Protein AF-A0A0G4HZR6-F1 (afdb_monomer)

Organism: NCBI:txid1169474

Structure (mmCIF, N/CA/C/O backbone):
data_AF-A0A0G4HZR6-F1
#
_entry.id   AF-A0A0G4HZR6-F1
#
loop_
_atom_site.group_PDB
_atom_site.id
_atom_site.type_symbol
_atom_site.label_atom_id
_atom_site.label_alt_id
_atom_site.label_comp_id
_atom_site.label_asym_id
_atom_site.label_entity_id
_atom_site.label_seq_id
_atom_site.pdbx_PDB_ins_code
_atom_site.Cartn_x
_atom_site.Cartn_y
_atom_site.Cartn_z
_atom_site.occupancy
_atom_site.B_iso_or_equiv
_atom_site.auth_seq_id
_atom_site.auth_comp_id
_atom_site.auth_asym_id
_atom_site.auth_atom_id
_atom_site.pdbx_PDB_model_num
ATOM 1 N N . MET A 1 1 ? 25.855 -0.197 -3.573 1.00 63.66 1 MET A N 1
ATOM 2 C CA . MET A 1 1 ? 25.425 -0.123 -5.000 1.00 63.66 1 MET A CA 1
ATOM 3 C C . MET A 1 1 ? 24.180 -0.995 -5.159 1.00 63.66 1 MET A C 1
ATOM 5 O O . MET A 1 1 ? 24.052 -1.930 -4.384 1.00 63.66 1 MET A O 1
ATOM 9 N N . PHE A 1 2 ? 23.240 -0.723 -6.074 1.00 72.62 2 PHE A N 1
ATOM 10 C CA . PHE A 1 2 ? 21.997 -1.525 -6.193 1.00 72.62 2 PHE A CA 1
ATOM 11 C C . PHE A 1 2 ? 22.250 -3.040 -6.366 1.00 72.62 2 PHE A C 1
ATOM 13 O O . PHE A 1 2 ? 21.434 -3.859 -5.941 1.00 72.62 2 PHE A O 1
ATOM 20 N N . ASP A 1 3 ? 23.429 -3.391 -6.880 1.00 74.44 3 ASP A N 1
ATOM 21 C CA . ASP A 1 3 ? 23.923 -4.758 -7.050 1.00 74.44 3 ASP A CA 1
ATOM 22 C C . ASP A 1 3 ? 24.153 -5.512 -5.727 1.00 74.44 3 ASP A C 1
ATOM 24 O O . ASP A 1 3 ? 23.938 -6.717 -5.666 1.00 74.44 3 ASP A O 1
ATOM 28 N N . GLU A 1 4 ? 24.507 -4.820 -4.639 1.00 84.12 4 GLU A N 1
ATOM 29 C CA . GLU A 1 4 ? 24.705 -5.433 -3.309 1.00 84.12 4 GLU A CA 1
ATOM 30 C C . GLU A 1 4 ? 23.380 -5.840 -2.654 1.00 84.12 4 GLU A C 1
ATOM 32 O O . GLU A 1 4 ? 23.346 -6.722 -1.801 1.00 84.12 4 GLU A O 1
ATOM 37 N N . LEU A 1 5 ? 22.280 -5.198 -3.058 1.00 85.50 5 LEU A N 1
ATOM 38 C CA . LEU A 1 5 ? 20.932 -5.481 -2.566 1.00 85.50 5 LEU A CA 1
ATOM 39 C C . LEU A 1 5 ? 20.175 -6.458 -3.479 1.00 85.50 5 LEU A C 1
ATOM 41 O O . LEU A 1 5 ? 19.052 -6.841 -3.156 1.00 85.50 5 LEU A O 1
ATOM 45 N N . GLY A 1 6 ? 20.755 -6.841 -4.623 1.00 89.94 6 GLY A N 1
ATOM 46 C CA . GLY A 1 6 ? 20.089 -7.678 -5.624 1.00 89.94 6 GLY A CA 1
ATOM 47 C C . GLY A 1 6 ? 18.863 -7.012 -6.259 1.00 89.94 6 GLY A C 1
ATOM 48 O O . GLY A 1 6 ? 17.942 -7.705 -6.691 1.00 89.94 6 GLY A O 1
ATOM 49 N N . ILE A 1 7 ? 18.812 -5.675 -6.296 1.00 88.69 7 ILE A N 1
ATOM 50 C CA . ILE A 1 7 ? 17.655 -4.924 -6.802 1.00 88.69 7 ILE A CA 1
ATOM 51 C C . ILE A 1 7 ? 18.005 -4.304 -8.149 1.00 88.69 7 ILE A C 1
ATOM 53 O O . ILE A 1 7 ? 18.975 -3.565 -8.270 1.00 88.69 7 ILE A O 1
ATOM 57 N N . THR A 1 8 ? 17.165 -4.523 -9.159 1.00 90.88 8 THR A N 1
ATOM 58 C CA . THR A 1 8 ? 17.265 -3.810 -10.438 1.00 90.88 8 THR A CA 1
ATOM 59 C C . THR A 1 8 ? 16.347 -2.584 -10.425 1.00 90.88 8 THR A C 1
ATOM 61 O O . THR A 1 8 ? 15.125 -2.749 -10.335 1.00 90.88 8 THR A O 1
ATOM 64 N N . PRO A 1 9 ? 16.880 -1.350 -10.533 1.00 87.12 9 PRO A N 1
ATOM 65 C CA . PRO A 1 9 ? 16.054 -0.152 -10.599 1.00 87.12 9 P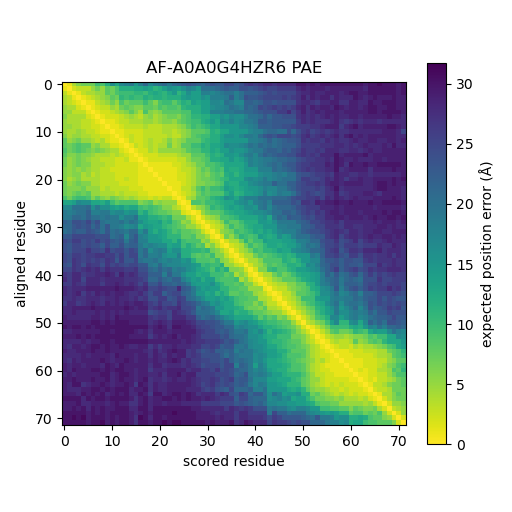RO A CA 1
ATOM 66 C C . PRO A 1 9 ? 15.104 -0.204 -11.796 1.00 87.12 9 PRO A C 1
ATOM 68 O O . PRO A 1 9 ? 15.509 -0.482 -12.925 1.00 87.12 9 PRO A O 1
ATOM 71 N N . ARG A 1 10 ? 13.830 0.107 -11.559 1.00 89.75 10 ARG A N 1
ATOM 72 C CA . ARG A 1 10 ? 12.814 0.181 -12.610 1.00 89.75 10 ARG A CA 1
ATOM 73 C C . ARG A 1 10 ? 12.004 1.456 -12.458 1.00 89.75 10 ARG A C 1
ATOM 75 O O . ARG A 1 10 ? 11.546 1.781 -11.368 1.00 89.75 10 ARG A O 1
ATOM 82 N N . TYR A 1 11 ? 11.782 2.147 -13.572 1.00 90.88 11 TYR A N 1
ATOM 83 C CA . TYR A 1 11 ? 10.890 3.298 -13.595 1.00 90.88 11 TYR A CA 1
ATOM 84 C C . TYR A 1 11 ? 9.444 2.875 -13.292 1.00 90.88 11 TYR A C 1
ATOM 86 O O . TYR A 1 11 ? 8.900 1.968 -13.932 1.00 90.88 11 TYR A O 1
ATOM 94 N N . VAL A 1 12 ? 8.817 3.559 -12.334 1.00 89.06 12 VAL A N 1
ATOM 95 C CA . VAL A 1 12 ? 7.417 3.354 -11.951 1.00 89.06 12 VAL A CA 1
ATOM 96 C C . VAL A 1 12 ? 6.599 4.575 -12.389 1.00 89.06 12 VAL A C 1
ATOM 98 O O . VAL A 1 12 ? 6.826 5.671 -11.877 1.00 89.06 12 VAL A O 1
ATOM 101 N N . PRO A 1 13 ? 5.633 4.422 -13.316 1.00 90.06 13 PRO A N 1
ATOM 102 C CA . PRO A 1 13 ? 4.776 5.525 -13.744 1.00 90.06 13 PRO A CA 1
ATOM 103 C C . PRO A 1 13 ? 3.926 6.086 -12.598 1.00 90.06 13 PRO A C 1
ATOM 105 O O . PRO A 1 13 ? 3.463 5.335 -11.737 1.00 90.06 13 PRO A O 1
ATOM 108 N N . GLY A 1 14 ? 3.628 7.388 -12.642 1.00 84.12 14 GLY A N 1
ATOM 109 C CA . GLY A 1 14 ? 2.978 8.122 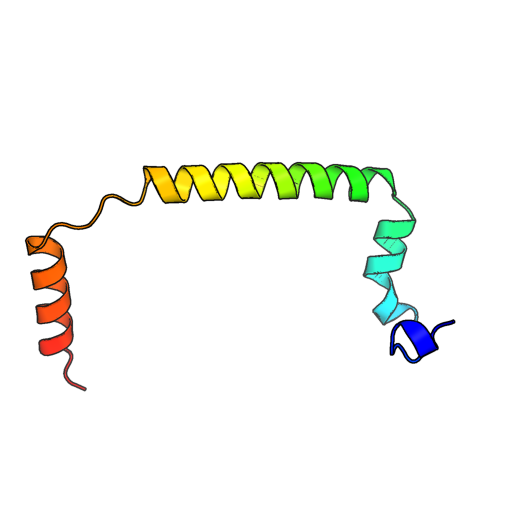-11.546 1.00 84.12 14 GLY A CA 1
ATOM 110 C C . GLY A 1 14 ? 1.676 7.508 -11.014 1.00 84.12 14 GLY A C 1
ATOM 111 O O . GLY A 1 14 ? 1.457 7.502 -9.809 1.00 84.12 14 GLY A O 1
ATOM 112 N N . ALA A 1 15 ? 0.846 6.898 -11.870 1.00 85.75 15 ALA A N 1
ATOM 113 C CA . ALA A 1 15 ? -0.377 6.210 -11.435 1.00 85.75 15 ALA A CA 1
ATOM 114 C C . ALA A 1 15 ? -0.106 5.033 -10.478 1.00 85.75 15 ALA A C 1
ATOM 116 O O . ALA A 1 15 ? -0.887 4.803 -9.558 1.00 85.75 15 ALA A O 1
ATOM 117 N N . ARG A 1 16 ? 1.014 4.323 -10.663 1.00 86.50 16 ARG A N 1
ATOM 118 C CA . ARG A 1 16 ? 1.463 3.233 -9.782 1.00 86.50 16 ARG A CA 1
ATOM 119 C C . ARG A 1 16 ? 2.264 3.736 -8.577 1.00 86.50 16 ARG A C 1
ATOM 121 O O . ARG A 1 16 ? 2.441 2.987 -7.628 1.00 86.50 16 ARG A O 1
ATOM 128 N N . ASN A 1 17 ? 2.705 4.996 -8.596 1.00 89.88 17 ASN A N 1
ATOM 129 C CA . ASN A 1 17 ? 3.457 5.625 -7.509 1.00 89.88 17 ASN A CA 1
ATOM 130 C C . ASN A 1 17 ? 2.573 6.404 -6.514 1.00 89.88 17 ASN A C 1
ATOM 132 O O . ASN A 1 17 ? 3.082 6.962 -5.550 1.00 89.88 17 ASN A O 1
ATOM 136 N N . ARG A 1 18 ? 1.250 6.462 -6.729 1.00 87.06 18 ARG A N 1
ATOM 137 C CA . ARG A 1 18 ? 0.321 7.296 -5.939 1.00 87.06 18 ARG A CA 1
ATOM 138 C C . A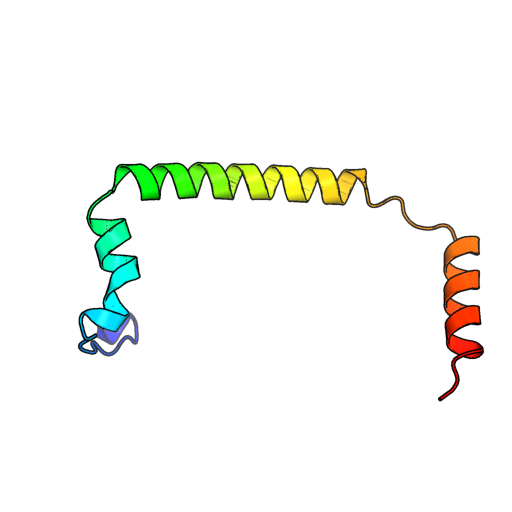RG A 1 18 ? 0.410 7.063 -4.431 1.00 87.06 18 ARG A C 1
ATOM 140 O O . ARG A 1 18 ? 0.341 8.018 -3.671 1.00 87.06 18 ARG A O 1
ATOM 147 N N . VAL A 1 19 ? 0.563 5.808 -4.007 1.00 84.19 19 VAL A N 1
ATOM 148 C CA . VAL A 1 19 ? 0.639 5.450 -2.581 1.00 84.19 19 VAL A CA 1
ATOM 149 C C . VAL A 1 19 ? 1.930 5.975 -1.959 1.00 84.19 19 VAL A C 1
ATOM 151 O O . VAL A 1 19 ? 1.883 6.674 -0.952 1.00 84.19 19 VAL A O 1
ATOM 154 N N . ALA A 1 20 ? 3.076 5.686 -2.579 1.00 85.81 20 ALA A N 1
ATOM 155 C CA . ALA A 1 20 ? 4.368 6.147 -2.082 1.00 85.81 20 ALA A CA 1
ATOM 156 C C . ALA A 1 20 ? 4.481 7.681 -2.120 1.00 85.81 20 ALA A C 1
ATOM 158 O O . ALA A 1 20 ? 4.984 8.275 -1.172 1.00 85.81 20 ALA A O 1
ATOM 159 N N . ASP A 1 21 ? 3.947 8.329 -3.160 1.00 86.38 21 ASP A N 1
ATOM 160 C CA . ASP A 1 21 ? 3.875 9.790 -3.272 1.00 86.38 21 ASP A CA 1
ATOM 161 C C . ASP A 1 21 ? 3.002 10.410 -2.165 1.00 86.38 21 ASP A C 1
ATOM 163 O O . ASP A 1 21 ? 3.439 11.345 -1.496 1.00 86.38 21 ASP A O 1
ATOM 167 N N . ALA A 1 22 ? 1.813 9.860 -1.893 1.00 85.62 22 ALA A N 1
ATOM 168 C CA . ALA A 1 22 ? 0.943 10.344 -0.819 1.00 85.62 22 ALA A CA 1
ATOM 169 C C . ALA A 1 22 ? 1.591 10.206 0.571 1.00 85.62 22 ALA A C 1
ATOM 171 O O . ALA A 1 22 ? 1.568 11.153 1.358 1.00 85.62 22 ALA A O 1
ATOM 172 N N . LEU A 1 23 ? 2.213 9.057 0.854 1.00 81.19 23 LEU A N 1
ATOM 173 C CA . LEU A 1 23 ? 2.905 8.811 2.123 1.00 81.19 23 LEU A CA 1
ATOM 174 C C . LEU A 1 23 ? 4.160 9.679 2.275 1.00 81.19 23 LEU A C 1
ATOM 176 O O . LEU A 1 23 ? 4.428 10.184 3.363 1.00 81.19 23 LEU A O 1
ATOM 180 N N . SER A 1 24 ? 4.904 9.906 1.189 1.00 81.19 24 SER A N 1
ATOM 181 C CA . SER A 1 24 ? 6.085 10.776 1.201 1.00 81.19 24 SER A CA 1
ATOM 182 C C . SER A 1 24 ? 5.729 12.245 1.427 1.00 81.19 24 SER A C 1
ATOM 184 O O . SER A 1 24 ? 6.532 12.979 2.001 1.00 81.19 24 SER A O 1
ATOM 186 N N . ARG A 1 25 ? 4.559 12.698 0.962 1.00 83.25 25 ARG A N 1
ATOM 187 C CA . ARG A 1 25 ? 4.109 14.090 1.126 1.00 83.25 25 ARG A CA 1
ATOM 188 C C . ARG A 1 25 ? 3.622 14.402 2.537 1.00 83.25 25 ARG A C 1
ATOM 190 O O . ARG A 1 25 ? 3.623 15.568 2.921 1.00 83.25 25 ARG A O 1
ATOM 197 N N . VAL A 1 26 ? 3.204 13.389 3.298 1.00 73.06 26 VAL A N 1
ATOM 198 C CA . VAL A 1 26 ? 2.655 13.560 4.650 1.00 73.06 26 VAL A CA 1
ATOM 199 C C . VAL A 1 26 ? 3.438 12.697 5.647 1.00 73.06 26 VAL A C 1
ATOM 201 O O . VAL A 1 26 ? 2.925 11.686 6.134 1.00 73.06 26 VAL A O 1
ATOM 204 N N . PRO A 1 27 ? 4.681 13.085 5.993 1.00 63.16 27 PRO A N 1
ATOM 205 C CA . PRO A 1 27 ? 5.535 12.289 6.879 1.00 63.16 27 PRO A CA 1
ATOM 206 C C . PRO A 1 27 ? 4.913 12.044 8.266 1.00 63.16 27 PRO A C 1
ATOM 208 O O . PRO A 1 27 ? 5.152 11.000 8.869 1.00 63.16 27 PRO A O 1
ATOM 211 N N . GLY A 1 28 ? 4.052 12.951 8.746 1.00 61.50 28 GLY A N 1
ATOM 212 C CA . GLY A 1 28 ? 3.333 12.790 10.016 1.00 61.50 28 GLY A CA 1
ATOM 213 C C . GLY A 1 28 ? 2.300 11.655 10.025 1.00 61.50 28 GLY A C 1
ATOM 214 O O . GLY A 1 28 ? 2.086 11.040 11.064 1.00 61.50 28 GLY A O 1
ATOM 215 N N . LEU A 1 29 ? 1.703 11.319 8.875 1.00 56.56 29 LEU A N 1
ATOM 216 C CA . LEU A 1 29 ? 0.731 10.224 8.774 1.00 56.56 29 LEU A CA 1
ATOM 217 C C . LEU A 1 29 ? 1.433 8.861 8.775 1.00 56.56 29 LEU A C 1
ATOM 219 O O . LEU A 1 29 ? 0.950 7.925 9.400 1.00 56.56 29 LEU A O 1
ATOM 223 N N . ALA A 1 30 ? 2.602 8.773 8.127 1.00 55.09 30 ALA A N 1
ATOM 224 C CA . ALA A 1 30 ? 3.426 7.567 8.107 1.00 55.09 30 ALA A CA 1
ATOM 225 C C . ALA A 1 30 ? 3.933 7.185 9.513 1.00 55.09 30 ALA A C 1
ATOM 227 O O . ALA A 1 30 ? 3.959 6.001 9.854 1.00 55.09 30 ALA A O 1
ATOM 228 N N . ALA A 1 31 ? 4.289 8.182 10.333 1.00 55.09 31 ALA A N 1
ATOM 229 C CA . ALA A 1 31 ? 4.665 7.989 11.734 1.00 55.09 31 ALA A CA 1
ATOM 230 C C . ALA A 1 31 ? 3.482 7.491 12.585 1.00 55.09 31 ALA A C 1
ATOM 232 O O . ALA A 1 31 ? 3.615 6.477 13.264 1.00 55.09 31 ALA A O 1
ATOM 233 N N . GLN A 1 32 ? 2.300 8.108 12.452 1.00 53.72 32 GLN A N 1
ATOM 234 C CA . GLN A 1 32 ? 1.091 7.663 13.162 1.00 53.72 32 GLN A CA 1
ATOM 235 C C . GLN A 1 32 ? 0.628 6.265 12.730 1.00 53.72 32 GLN A C 1
ATOM 237 O O . GLN A 1 32 ? 0.188 5.478 13.560 1.00 53.72 32 GLN A O 1
ATOM 242 N N . THR A 1 33 ? 0.756 5.896 11.450 1.00 54.38 33 THR A N 1
ATOM 243 C CA . THR A 1 33 ? 0.429 4.526 11.019 1.00 54.38 33 THR A CA 1
ATOM 244 C C . THR A 1 33 ? 1.367 3.470 11.588 1.00 54.38 33 THR A C 1
ATOM 246 O O . THR A 1 33 ? 0.932 2.332 11.721 1.00 54.38 33 THR A O 1
ATOM 249 N N . LYS A 1 34 ? 2.624 3.805 11.913 1.00 55.47 34 LYS A N 1
ATOM 250 C CA . LYS A 1 34 ? 3.527 2.851 12.573 1.00 55.47 34 LYS A CA 1
ATOM 251 C C . LYS A 1 34 ? 3.091 2.603 14.010 1.00 55.47 34 LYS A C 1
ATOM 253 O O . LYS A 1 34 ? 2.872 1.448 14.346 1.00 55.47 34 LYS A O 1
ATOM 258 N N . GLU A 1 35 ? 2.859 3.661 14.785 1.00 53.59 35 GLU A N 1
ATOM 259 C CA . GLU A 1 35 ? 2.369 3.541 16.167 1.00 53.59 35 GLU A CA 1
ATOM 260 C C . GLU A 1 35 ? 1.028 2.796 16.221 1.00 53.59 35 GLU A C 1
ATOM 262 O O . GLU A 1 35 ? 0.898 1.815 16.941 1.00 53.59 35 GLU A O 1
ATOM 267 N N . VAL A 1 36 ? 0.065 3.144 15.358 1.00 51.88 36 VAL A N 1
ATOM 268 C CA . VAL A 1 36 ? -1.240 2.456 15.312 1.00 51.88 36 VAL A CA 1
ATOM 269 C C . VAL A 1 36 ? -1.124 0.993 14.860 1.00 51.88 36 VAL A C 1
ATOM 271 O O . VAL A 1 36 ? -1.925 0.158 15.277 1.00 51.88 36 VAL A O 1
ATOM 274 N N . GLN A 1 37 ? -0.174 0.644 13.986 1.00 53.22 37 GLN A N 1
ATOM 275 C CA . GLN A 1 37 ? 0.043 -0.756 13.594 1.00 53.22 37 GLN A CA 1
ATOM 276 C C . GLN A 1 37 ? 0.739 -1.568 14.686 1.00 53.22 37 GLN A C 1
ATOM 278 O O . GLN A 1 37 ? 0.467 -2.761 14.796 1.00 53.22 37 GLN A O 1
ATOM 283 N N . GLU A 1 38 ? 1.621 -0.945 15.460 1.00 55.72 38 GLU A N 1
ATOM 284 C CA . GLU A 1 38 ? 2.326 -1.567 16.581 1.00 55.7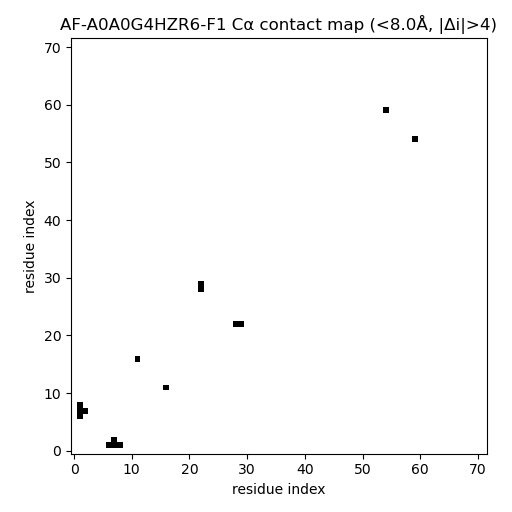2 38 GLU A CA 1
ATOM 285 C C . GLU A 1 38 ? 1.352 -1.808 17.745 1.00 55.72 38 GLU A C 1
ATOM 287 O O . GLU A 1 38 ? 1.161 -2.954 18.142 1.00 55.72 38 GLU A O 1
ATOM 292 N N . GLU A 1 39 ? 0.564 -0.798 18.128 1.00 53.50 39 GLU A N 1
ATOM 293 C CA . GLU A 1 39 ? -0.502 -0.936 19.133 1.00 53.50 39 GLU A CA 1
ATOM 294 C C . GLU A 1 39 ? -1.564 -1.980 18.739 1.00 53.50 39 GLU A C 1
ATOM 296 O O . GLU A 1 39 ? -2.069 -2.729 19.577 1.00 53.50 39 GLU A O 1
ATOM 301 N N . ARG A 1 40 ? -1.912 -2.080 17.448 1.00 52.28 40 ARG A N 1
ATOM 302 C CA . ARG A 1 40 ? -2.872 -3.091 16.970 1.00 52.28 40 ARG A CA 1
ATOM 303 C C . ARG A 1 40 ? -2.318 -4.512 16.989 1.00 52.28 40 ARG A C 1
ATOM 305 O O . ARG A 1 40 ? -3.117 -5.441 17.095 1.00 52.28 40 ARG A O 1
ATOM 312 N N . LYS A 1 41 ? -1.001 -4.703 16.860 1.00 55.56 41 LYS A N 1
ATOM 313 C CA . LYS A 1 41 ? -0.394 -6.034 17.010 1.00 55.56 41 LYS A CA 1
ATOM 314 C C . LYS A 1 41 ? -0.494 -6.499 18.454 1.00 55.56 41 LYS A C 1
ATOM 316 O O . LYS A 1 41 ? -0.972 -7.607 18.674 1.00 55.56 41 LYS A O 1
ATOM 321 N N . ASP A 1 42 ? -0.184 -5.622 19.401 1.00 57.69 42 ASP A N 1
ATOM 322 C CA . ASP A 1 42 ? -0.230 -5.944 20.828 1.00 57.69 42 ASP A CA 1
ATOM 323 C C . ASP A 1 42 ? -1.656 -6.276 21.293 1.00 57.69 42 ASP A C 1
ATOM 325 O O . ASP A 1 42 ? -1.877 -7.260 21.998 1.00 57.69 42 ASP A O 1
ATOM 329 N N . VAL A 1 43 ? -2.659 -5.516 20.833 1.00 57.44 43 VAL A N 1
ATOM 330 C CA . VAL A 1 43 ? -4.071 -5.802 21.145 1.00 57.44 43 VAL A CA 1
ATOM 331 C C . VAL A 1 43 ? -4.539 -7.113 20.509 1.00 57.44 43 VAL A C 1
ATOM 333 O O . VAL A 1 43 ? -5.264 -7.871 21.148 1.00 57.44 43 VAL A O 1
ATOM 336 N N . CYS A 1 44 ? -4.132 -7.417 19.273 1.00 56.16 44 CYS A N 1
ATOM 337 C CA . CYS A 1 44 ? -4.464 -8.697 18.647 1.00 56.16 44 CYS A CA 1
ATOM 338 C C . CYS A 1 44 ? -3.797 -9.878 19.362 1.00 56.16 44 CYS A C 1
ATOM 340 O O . CYS A 1 44 ? -4.452 -10.898 19.544 1.00 56.16 44 CYS A O 1
ATOM 342 N N . GLU A 1 45 ? -2.538 -9.764 19.788 1.00 59.03 45 GLU A N 1
ATOM 343 C CA . GLU A 1 45 ? -1.855 -10.825 20.541 1.00 59.03 45 GLU A CA 1
ATOM 344 C C . GLU A 1 45 ? -2.480 -11.043 21.927 1.00 59.03 45 GLU A C 1
ATOM 346 O O . GLU A 1 45 ? -2.676 -12.189 22.336 1.00 59.03 45 GLU A O 1
ATOM 351 N N . LEU A 1 46 ? -2.879 -9.973 22.620 1.00 59.47 46 LEU A N 1
ATOM 352 C CA . LEU A 1 46 ? -3.608 -10.069 23.889 1.00 59.47 46 LEU A CA 1
ATOM 353 C C . LEU A 1 46 ? -4.998 -10.689 23.706 1.00 59.47 46 LEU A C 1
ATOM 355 O O . LEU A 1 46 ? -5.347 -11.613 24.434 1.00 59.47 46 LEU A O 1
ATOM 359 N N . LEU A 1 47 ? -5.768 -10.253 22.705 1.00 58.19 47 LEU A N 1
ATOM 360 C CA . LEU A 1 47 ? -7.087 -10.827 22.416 1.00 58.19 47 LEU A CA 1
ATOM 361 C C . LEU A 1 47 ? -6.994 -12.288 21.969 1.00 58.19 47 LEU A C 1
ATOM 363 O O . LEU A 1 47 ? -7.836 -13.091 22.354 1.00 58.19 47 LEU A O 1
ATOM 367 N N . LEU A 1 48 ? -5.978 -12.662 21.189 1.00 58.06 48 LEU A N 1
ATOM 368 C CA . LEU A 1 48 ? -5.757 -14.060 20.820 1.00 58.06 48 LEU A CA 1
ATOM 369 C C . LEU A 1 48 ? -5.425 -14.909 22.051 1.00 58.06 48 LEU A C 1
ATOM 371 O O . LEU A 1 48 ? -5.933 -16.018 22.154 1.00 58.06 48 LEU A O 1
ATOM 375 N N . ASN A 1 49 ? -4.650 -14.394 23.007 1.00 57.62 49 ASN A N 1
ATOM 376 C CA . ASN A 1 49 ? -4.319 -15.127 24.231 1.00 57.62 49 ASN A CA 1
ATOM 377 C C . ASN A 1 49 ? -5.476 -15.183 25.247 1.00 57.62 49 ASN A C 1
ATOM 379 O O . ASN A 1 49 ? -5.633 -16.199 25.919 1.00 57.62 49 ASN A O 1
ATOM 383 N N . GLU A 1 50 ? -6.301 -14.137 25.356 1.00 55.84 50 GLU A N 1
ATOM 384 C CA . GLU A 1 50 ? -7.456 -14.114 26.271 1.00 55.84 50 GLU A CA 1
ATOM 385 C C . GLU A 1 50 ? -8.679 -14.867 25.721 1.00 55.84 50 GLU A C 1
ATOM 387 O O . GLU A 1 50 ? -9.465 -15.413 26.495 1.00 55.84 50 GLU A O 1
ATOM 392 N N . VAL A 1 51 ? -8.847 -14.929 24.395 1.00 56.81 51 VAL A N 1
ATOM 393 C CA . VAL A 1 51 ? -9.993 -15.596 23.745 1.00 56.81 51 VAL A CA 1
ATOM 394 C C . VAL A 1 51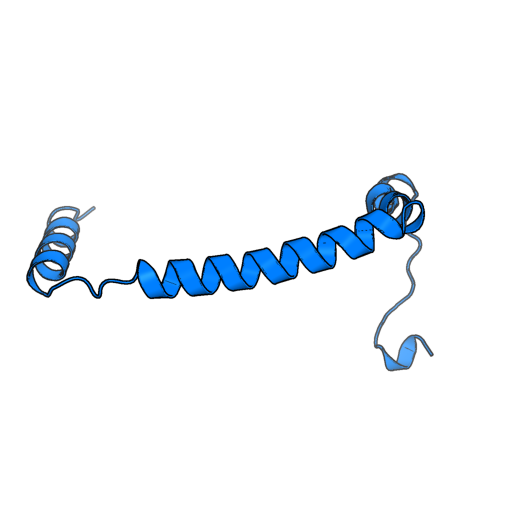 ? -9.699 -17.062 23.408 1.00 56.81 51 VAL A C 1
ATOM 396 O O . VAL A 1 51 ? -10.638 -17.838 23.217 1.00 56.81 51 VAL A O 1
ATOM 399 N N . TYR A 1 52 ? -8.430 -17.490 23.387 1.00 53.66 52 TYR A N 1
ATOM 400 C CA . TYR A 1 52 ? -8.069 -18.898 23.195 1.00 53.66 52 TYR A CA 1
ATOM 401 C C . TYR A 1 52 ? -8.288 -19.709 24.480 1.00 53.66 52 TYR A C 1
ATOM 403 O O . TYR A 1 52 ? -7.364 -20.216 25.115 1.00 53.66 52 TYR A O 1
ATOM 411 N N . VAL A 1 53 ? -9.555 -19.859 24.861 1.00 65.19 53 VAL A N 1
ATOM 412 C CA . VAL A 1 53 ? -9.979 -20.945 25.741 1.00 65.19 53 VAL A CA 1
ATOM 413 C C . VAL A 1 53 ? -9.747 -22.228 24.955 1.00 65.19 53 VAL A C 1
ATOM 415 O O . VAL A 1 53 ? -10.356 -22.420 23.902 1.00 65.19 53 VAL A O 1
ATOM 418 N N . GLN A 1 54 ? -8.837 -23.084 25.427 1.00 69.94 54 GLN A N 1
ATOM 419 C CA . GLN A 1 54 ? -8.673 -24.404 24.826 1.00 69.94 54 GLN A CA 1
ATOM 420 C C . GLN A 1 54 ? -10.042 -25.100 24.835 1.00 69.94 54 GLN A C 1
ATOM 422 O O . GLN A 1 54 ? -10.608 -25.272 25.918 1.00 69.94 54 GLN A O 1
ATOM 427 N N . PRO A 1 55 ? -10.606 -25.444 23.664 1.00 71.00 55 PRO A N 1
ATOM 428 C CA . PRO A 1 55 ? -11.890 -26.120 23.616 1.00 71.00 55 PRO A CA 1
ATOM 429 C C . PRO A 1 55 ? -11.773 -27.461 24.337 1.00 71.00 55 PRO A C 1
ATOM 431 O O . PRO A 1 55 ? -10.769 -28.162 24.198 1.00 71.00 55 PRO A O 1
ATOM 434 N N . ASP A 1 56 ? -12.793 -27.809 25.114 1.00 77.50 56 ASP A N 1
ATOM 435 C CA . ASP A 1 56 ? -12.828 -29.095 25.796 1.0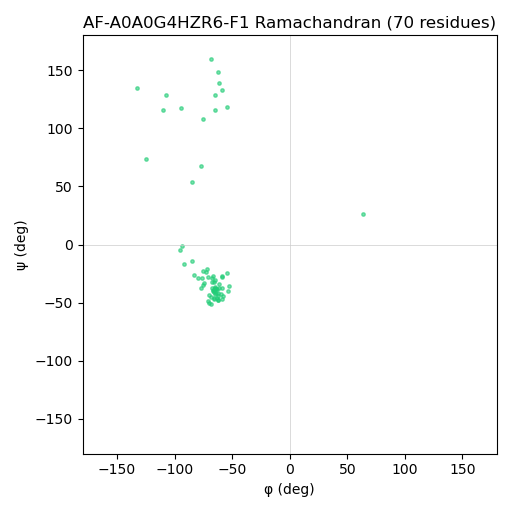0 77.50 56 ASP A CA 1
ATOM 436 C C . ASP A 1 56 ? -12.985 -30.264 24.802 1.00 77.50 56 ASP A C 1
ATOM 438 O O . ASP A 1 56 ? -13.406 -30.113 23.650 1.00 77.50 56 ASP A O 1
ATOM 442 N N . GLU A 1 57 ? -12.617 -31.464 25.253 1.00 81.25 57 GLU A N 1
ATOM 443 C CA . GLU A 1 57 ? -12.721 -32.694 24.453 1.00 81.25 57 GLU A CA 1
ATOM 444 C C . GLU A 1 57 ? -14.163 -32.976 23.993 1.00 81.25 57 GLU A C 1
ATOM 446 O O . GLU A 1 57 ? -14.378 -33.583 22.943 1.00 81.25 57 GLU A O 1
ATOM 451 N N . GLU A 1 58 ? -15.172 -32.505 24.735 1.00 83.06 58 GLU A N 1
ATOM 452 C CA . GLU A 1 58 ? -16.577 -32.684 24.365 1.00 83.06 58 GLU A CA 1
ATOM 453 C C . GLU A 1 58 ? -16.945 -31.841 23.134 1.00 83.06 58 GLU A C 1
ATOM 455 O O . GLU A 1 58 ? -17.591 -32.334 22.200 1.00 83.06 58 GLU A O 1
ATOM 460 N N . PHE A 1 59 ? -16.498 -30.585 23.096 1.00 80.81 59 PHE A N 1
ATOM 461 C CA . PHE A 1 59 ? -16.636 -29.698 21.948 1.00 80.81 59 PHE A CA 1
ATOM 462 C C . PHE A 1 59 ? -15.893 -30.256 20.731 1.00 80.81 59 PHE A C 1
ATOM 464 O O . PHE A 1 59 ? -16.477 -30.355 19.648 1.00 80.81 59 PHE A O 1
ATOM 471 N N . LEU A 1 60 ? -14.641 -30.694 20.902 1.00 84.62 60 LEU A N 1
ATOM 472 C CA . LEU A 1 60 ? -13.854 -31.291 19.815 1.00 84.62 60 LEU A CA 1
ATOM 473 C C . LEU A 1 60 ? -14.500 -32.576 19.269 1.00 84.62 60 LEU A C 1
ATOM 475 O O . LEU A 1 60 ? -14.508 -32.794 18.052 1.00 84.62 60 LEU A O 1
ATOM 479 N N . GLY A 1 61 ? -15.100 -33.392 20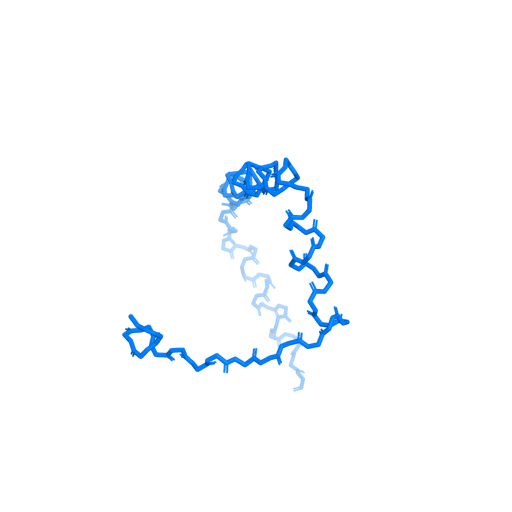.139 1.00 84.00 61 GLY A N 1
ATOM 480 C CA . GLY A 1 61 ? -15.855 -34.584 19.751 1.00 84.00 61 GLY A CA 1
ATOM 481 C C . GLY A 1 61 ? -17.078 -34.269 18.883 1.00 84.00 61 GLY A C 1
ATOM 482 O O . GLY A 1 61 ? -17.307 -34.947 17.880 1.00 84.00 61 GLY A O 1
ATOM 483 N N . LYS A 1 62 ? -17.832 -33.209 19.211 1.00 83.38 62 LYS A N 1
ATOM 484 C CA . LYS A 1 62 ? -18.996 -32.762 18.417 1.00 83.38 62 LYS A CA 1
ATOM 485 C C . LYS A 1 62 ? -18.592 -32.286 17.025 1.00 83.38 62 LYS A C 1
ATOM 487 O O . LYS A 1 62 ? -19.249 -32.650 16.053 1.00 83.38 62 LYS A O 1
ATOM 492 N N . ILE A 1 63 ? -17.499 -31.529 16.922 1.00 82.81 63 ILE A N 1
ATOM 493 C CA . ILE A 1 63 ? -16.969 -31.067 15.633 1.00 82.81 63 ILE A CA 1
ATOM 494 C C . ILE A 1 63 ? -16.546 -32.255 14.765 1.00 82.81 63 ILE A C 1
ATOM 496 O O . ILE A 1 63 ? -16.949 -32.335 13.607 1.00 82.81 63 ILE A O 1
ATOM 500 N N . ARG A 1 64 ? -15.788 -33.209 15.324 1.00 82.38 64 ARG A N 1
ATOM 501 C CA . ARG A 1 64 ? -15.348 -34.407 14.589 1.00 82.38 64 ARG A CA 1
ATOM 502 C C . ARG A 1 64 ? -16.534 -35.203 14.045 1.00 82.38 64 ARG A C 1
ATOM 504 O O . ARG A 1 64 ? -16.523 -35.576 12.880 1.00 82.38 64 ARG A O 1
ATOM 511 N N . LYS A 1 65 ? -17.570 -35.391 14.865 1.00 81.06 65 LYS A N 1
ATOM 512 C CA . LYS A 1 65 ? -18.791 -36.091 14.461 1.00 81.06 65 LYS A CA 1
ATOM 513 C C . LYS A 1 65 ? -19.570 -35.341 13.371 1.00 81.06 65 LYS A C 1
ATOM 515 O O . LYS A 1 65 ? -20.061 -35.970 12.445 1.00 81.06 65 LYS A O 1
ATOM 520 N N . GLY A 1 66 ? -19.641 -34.010 13.441 1.00 76.81 66 GLY A N 1
ATOM 521 C CA . GLY A 1 66 ? -20.270 -33.195 12.394 1.00 76.81 66 GLY A CA 1
ATOM 522 C C . GLY A 1 66 ? -19.601 -33.367 11.024 1.00 76.81 66 GLY A C 1
ATOM 523 O O . GLY A 1 66 ? -20.292 -33.554 10.028 1.00 76.81 66 GLY A O 1
ATOM 524 N N . TYR A 1 67 ? -18.265 -33.407 10.980 1.00 69.00 67 TYR A N 1
ATOM 525 C CA . TYR A 1 67 ? -17.519 -33.680 9.743 1.00 69.00 67 TYR A CA 1
ATOM 526 C C . TYR A 1 67 ? -17.615 -35.139 9.262 1.00 69.00 67 TYR A C 1
ATOM 528 O O . TYR A 1 67 ? -17.379 -35.407 8.088 1.00 69.00 67 TYR A O 1
ATOM 536 N N . GLU A 1 68 ? -17.946 -36.092 10.138 1.00 68.06 68 GLU A N 1
ATOM 537 C CA . GLU A 1 68 ? -18.232 -37.479 9.738 1.00 68.06 68 GLU A CA 1
ATOM 538 C C . GLU A 1 68 ? -19.619 -37.622 9.092 1.00 68.06 68 GLU A C 1
ATOM 540 O O . GLU A 1 68 ? -19.810 -38.497 8.249 1.00 68.06 68 GLU A O 1
ATOM 545 N N . GLU A 1 69 ? -20.575 -36.769 9.469 1.00 61.84 69 GLU A N 1
ATOM 546 C CA . GLU A 1 69 ? -21.928 -36.737 8.899 1.00 61.84 69 GLU A CA 1
ATOM 547 C C . GLU A 1 69 ? -21.988 -35.923 7.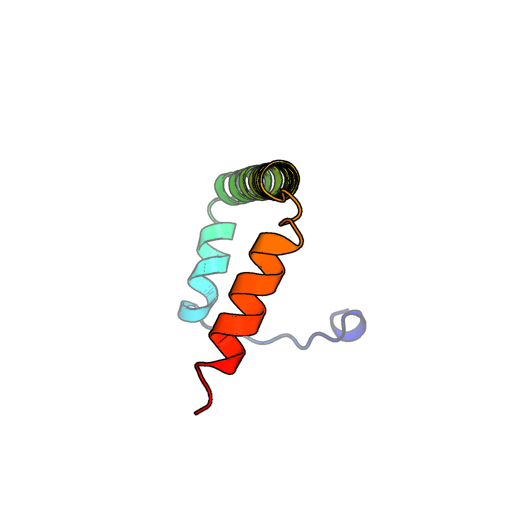587 1.00 61.84 69 GLU A C 1
ATOM 549 O O . GLU A 1 69 ? -22.797 -36.233 6.713 1.00 61.84 69 GLU A O 1
ATOM 554 N N . GLU A 1 70 ? -21.080 -34.958 7.392 1.00 59.06 70 GLU A N 1
ATOM 555 C CA . GLU A 1 70 ? -20.809 -34.284 6.110 1.00 59.06 70 GLU A CA 1
ATOM 556 C C . GLU A 1 70 ? -19.817 -35.085 5.237 1.00 59.06 70 GLU A C 1
ATOM 558 O O . GLU A 1 70 ? -18.791 -34.578 4.780 1.00 59.06 70 GLU A O 1
ATOM 563 N N . GLN A 1 71 ? -20.107 -36.362 4.977 1.00 54.91 71 GLN A N 1
ATOM 564 C CA . GLN A 1 71 ? -19.457 -37.061 3.863 1.00 54.91 71 GLN A CA 1
ATOM 565 C C . GLN A 1 71 ? -20.079 -36.580 2.544 1.00 54.91 71 GLN A C 1
ATOM 567 O O . GLN A 1 71 ? -21.230 -36.897 2.248 1.00 54.91 71 GLN A O 1
ATOM 572 N N . PHE A 1 72 ? -19.318 -35.790 1.779 1.00 58.53 72 PHE A N 1
ATOM 573 C CA . PHE A 1 72 ? -19.598 -35.473 0.373 1.00 58.53 72 PHE A CA 1
ATOM 574 C C . PHE A 1 72 ? -19.507 -36.714 -0.521 1.00 58.53 72 PHE A C 1
ATOM 576 O O . PHE A 1 72 ? -18.546 -37.499 -0.341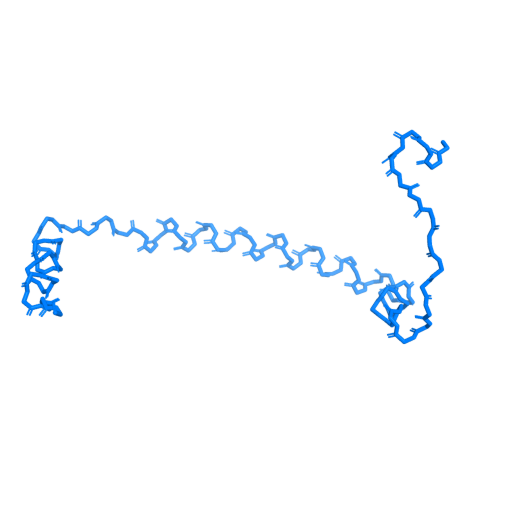 1.00 58.53 72 PHE A O 1
#

Radius of gyration: 23.84 Å; Cα contacts (8 Å, |Δi|>4): 8; chains: 1; bounding box: 47×52×40 Å

Mean predicted aligned error: 17.91 Å

Solvent-accessible surface area (backbone atoms only — not comparable to full-atom values): 4487 Å² total; per-residue (Å²): 108,56,75,82,73,74,50,81,92,71,93,71,60,67,86,79,36,48,64,63,52,55,44,66,75,37,59,72,57,54,54,51,52,48,56,56,52,52,56,50,47,55,52,50,54,51,49,53,62,72,66,59,66,79,76,51,72,68,59,54,50,52,52,54,50,52,58,66,70,62,70,130

Sequence (72 aa):
MFDELGITPRYVPGARNRVADALSRVPGLAAQTKEVQEERKDVCELLLNEVYVQPDEEFLGKIRKGYEEEQF

pLDDT: mean 71.2, std 13.72, range [51.88, 90.88]

Secondary structure (DSSP, 8-state):
-GGGGT-------HHHHHHHHHHHH-HHHHHHHHHHHHHHHHHHHHHHHHH--PPPHHHHHHHHHHHHH---

Foldseek 3Di:
DCVVVVDDDDDDDPVRCVVVVVCVVCVVVVVVVVVVVVVVVVVVVVCCVVVCPPDDPVVVVVVVVVVVVPDD